Protein AF-A0AAU9IQ59-F1 (afdb_monomer)

Secondary structure (DSSP, 8-state):
-----------HHHHHHHHHHH--TTSHHHHHHHHHHHHHHHHHHHHTT-HHHHHHHHHHHHHHHHTHHHHHHHHHHHGGGT-SS----TT-HHHIIIIIHHHHHHHHHHHHHHHHHHHHHHHHHHHHHHHTT-

Radius of gyration: 21.96 Å; Cα contacts (8 Å, |Δi|>4): 74; chains: 1; bounding box: 41×46×76 Å

InterPro domains:
  IPR026721 Transmembrane protein 18 [PF14770] (18-131)

Sequence (134 aa):
MPKVEFQKPEGFYENVEAFLYAVDITEPFILAIFASHLFFFLLIILFRKNSRIIMFIFVFLLGLCYILETINTYLNQNWQSLVKQNYFDKSGLFVCIMIGIPCLVNSCLIVVISICSTISSLTEFVKLKKQKKE

pLDDT: mean 88.53, std 10.52, range [51.38, 97.44]

Structure (mmCIF, N/CA/C/O backbone):
data_AF-A0AAU9IQ59-F1
#
_entry.id   AF-A0AAU9IQ59-F1
#
loop_
_atom_site.group_PDB
_atom_site.id
_atom_site.type_symbol
_atom_site.label_atom_id
_atom_site.label_alt_id
_atom_site.label_comp_id
_atom_site.label_asym_id
_atom_site.label_entity_id
_atom_site.label_seq_id
_atom_site.pdbx_PDB_ins_code
_atom_site.Cartn_x
_atom_site.Cartn_y
_atom_site.Cartn_z
_atom_site.occupancy
_atom_site.B_iso_or_equiv
_atom_site.auth_seq_id
_atom_site.auth_comp_id
_atom_site.auth_asym_id
_atom_site.auth_atom_id
_atom_site.pdbx_PDB_model_num
ATOM 1 N N . MET A 1 1 ? 15.682 35.563 -34.622 1.00 51.38 1 MET A N 1
ATOM 2 C CA . MET A 1 1 ? 16.010 34.612 -33.538 1.00 51.38 1 MET A CA 1
ATOM 3 C C . MET A 1 1 ? 14.823 33.676 -33.364 1.00 51.38 1 MET A C 1
ATOM 5 O O . MET A 1 1 ? 13.719 34.199 -33.241 1.00 51.38 1 MET A O 1
ATOM 9 N N . PRO A 1 2 ? 14.998 32.345 -33.424 1.00 54.62 2 PRO A N 1
ATOM 10 C CA . PRO A 1 2 ? 13.933 31.416 -33.056 1.00 54.62 2 PRO A CA 1
ATOM 11 C C . PRO A 1 2 ? 13.590 31.629 -31.577 1.00 54.62 2 PRO A C 1
ATOM 13 O O . PRO A 1 2 ? 14.487 31.800 -30.750 1.00 54.62 2 PRO A O 1
ATOM 16 N N . LYS A 1 3 ? 12.296 31.688 -31.254 1.00 51.69 3 LYS A N 1
ATOM 17 C CA . LYS A 1 3 ? 11.845 31.714 -29.862 1.00 51.69 3 LYS A CA 1
ATOM 18 C C . LYS A 1 3 ? 12.273 30.388 -29.243 1.00 51.69 3 LYS A C 1
ATOM 20 O O . LYS A 1 3 ? 11.827 29.340 -29.694 1.00 51.69 3 LYS A O 1
ATOM 25 N N . VAL A 1 4 ? 13.168 30.440 -28.260 1.00 60.94 4 VAL A N 1
ATOM 26 C CA . VAL A 1 4 ? 13.417 29.297 -27.384 1.00 60.94 4 VAL A CA 1
ATOM 27 C C . VAL A 1 4 ? 12.137 29.125 -26.579 1.00 60.94 4 VAL A C 1
ATOM 29 O O . VAL A 1 4 ? 11.859 29.893 -25.660 1.00 60.94 4 VAL A O 1
ATOM 32 N N . GLU A 1 5 ? 11.295 28.203 -27.025 1.00 56.12 5 GLU A N 1
ATOM 33 C CA . GLU A 1 5 ? 10.101 27.799 -26.305 1.00 56.12 5 GLU A CA 1
ATOM 34 C C . GLU A 1 5 ? 10.595 27.022 -25.088 1.00 56.12 5 GLU A C 1
ATOM 36 O O . GLU A 1 5 ? 11.132 25.921 -25.205 1.00 56.12 5 GLU A O 1
ATOM 41 N N . PHE A 1 6 ? 10.546 27.660 -23.919 1.00 53.22 6 PHE A N 1
ATOM 42 C CA . PHE A 1 6 ? 10.855 26.988 -22.667 1.00 53.22 6 PHE A CA 1
ATOM 43 C C . PHE A 1 6 ? 9.868 25.831 -22.529 1.00 53.22 6 PHE A C 1
ATOM 45 O O . PHE A 1 6 ? 8.677 26.063 -22.321 1.00 53.22 6 PHE A O 1
ATOM 52 N N . GLN A 1 7 ? 10.359 24.599 -22.679 1.00 59.97 7 GLN A N 1
ATOM 53 C CA . GLN A 1 7 ? 9.601 23.396 -22.372 1.00 59.97 7 GLN A CA 1
ATOM 54 C C . GLN A 1 7 ? 9.150 23.543 -20.916 1.00 59.97 7 GLN A C 1
ATOM 56 O O . GLN A 1 7 ? 9.977 23.594 -20.001 1.00 59.97 7 GLN A O 1
ATOM 61 N N . LYS A 1 8 ? 7.845 23.778 -20.729 1.00 59.72 8 LYS A N 1
ATOM 62 C CA . LYS A 1 8 ? 7.219 23.969 -19.419 1.00 59.72 8 LYS A CA 1
ATOM 63 C C . LYS A 1 8 ? 7.695 22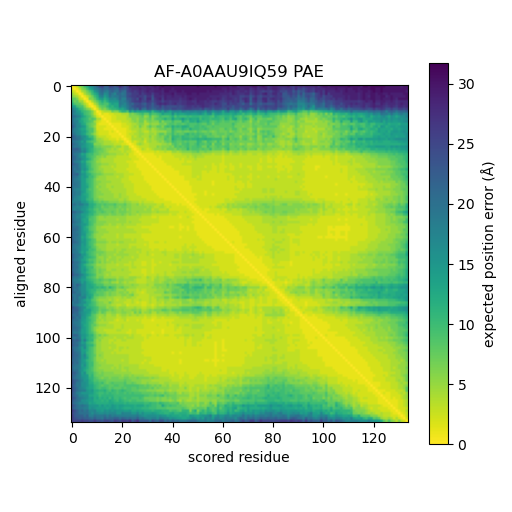.817 -18.527 1.00 59.72 8 LYS A C 1
ATOM 65 O O . LYS A 1 8 ? 7.681 21.686 -19.010 1.00 59.72 8 LYS A O 1
ATOM 70 N N . PRO A 1 9 ? 8.157 23.069 -17.288 1.00 56.88 9 PRO A N 1
ATOM 71 C CA . PRO A 1 9 ? 8.530 21.974 -16.405 1.00 56.88 9 PRO A CA 1
ATOM 72 C C . PRO A 1 9 ? 7.325 21.043 -16.314 1.00 56.88 9 PRO A C 1
ATOM 74 O O . PRO A 1 9 ? 6.244 21.505 -15.944 1.00 56.88 9 PRO A O 1
ATOM 77 N N . GLU A 1 10 ? 7.502 19.788 -16.730 1.00 65.81 10 GLU A N 1
ATOM 78 C CA . GLU A 1 10 ? 6.434 18.793 -16.739 1.00 65.81 10 GLU A CA 1
ATOM 79 C C . GLU A 1 10 ? 5.855 18.744 -15.326 1.00 65.81 10 GLU A C 1
ATOM 81 O O . GLU A 1 10 ? 6.549 18.424 -14.354 1.00 65.81 10 GLU A O 1
ATOM 86 N N . GLY A 1 11 ? 4.603 19.175 -15.178 1.00 76.44 11 GLY A N 1
ATOM 87 C CA . GLY A 1 11 ? 3.956 19.186 -13.875 1.00 76.44 11 GLY A CA 1
ATOM 88 C C . GLY A 1 11 ? 3.885 17.760 -13.332 1.00 76.44 11 GLY A C 1
ATOM 89 O O . GLY A 1 11 ? 3.764 16.807 -14.097 1.00 76.44 11 GLY A O 1
ATOM 90 N N . PHE A 1 12 ? 3.915 17.571 -12.010 1.00 75.81 12 PHE A N 1
ATOM 91 C CA . PHE A 1 12 ? 3.722 16.235 -11.423 1.00 75.81 12 PHE A CA 1
ATOM 92 C C . PHE A 1 12 ? 2.452 15.554 -11.965 1.00 75.81 12 PHE A C 1
ATOM 94 O O . PHE A 1 12 ? 2.481 14.384 -12.323 1.00 75.81 12 PHE A O 1
ATOM 101 N N . TYR A 1 13 ? 1.362 16.313 -12.105 1.00 79.56 13 TYR A N 1
ATOM 102 C CA . TYR A 1 13 ? 0.117 15.821 -12.696 1.00 79.56 13 TYR A CA 1
ATOM 103 C C . TYR A 1 13 ? 0.268 15.395 -14.160 1.00 79.56 13 TYR A C 1
ATOM 105 O O . TYR A 1 13 ? -0.232 14.338 -14.519 1.00 79.56 13 TYR A O 1
ATOM 113 N N . GLU A 1 14 ? 0.988 16.170 -14.976 1.00 81.12 14 GLU A N 1
ATOM 114 C CA . GLU A 1 14 ? 1.241 15.845 -16.389 1.00 81.12 14 GLU A CA 1
ATOM 115 C C . GLU A 1 14 ? 2.068 14.547 -16.501 1.00 81.12 14 GLU A C 1
ATOM 117 O O . GLU A 1 14 ? 1.750 13.676 -17.307 1.00 81.12 14 GLU A O 1
ATOM 122 N N . ASN A 1 15 ? 3.056 14.357 -15.617 1.00 80.50 15 ASN A N 1
ATOM 123 C CA . ASN A 1 15 ? 3.847 13.125 -15.522 1.00 80.50 15 ASN A CA 1
ATOM 124 C C . ASN A 1 15 ? 3.007 11.906 -15.118 1.00 80.50 15 ASN A C 1
ATOM 126 O O . ASN A 1 15 ? 3.160 10.828 -15.688 1.00 80.50 15 ASN A O 1
ATOM 130 N N . VAL A 1 16 ? 2.114 12.066 -14.138 1.00 80.12 16 VAL A N 1
ATOM 131 C CA . VAL A 1 16 ? 1.206 10.997 -13.695 1.00 80.12 16 VAL A CA 1
ATOM 132 C C . VAL A 1 16 ? 0.201 10.644 -14.789 1.00 80.12 16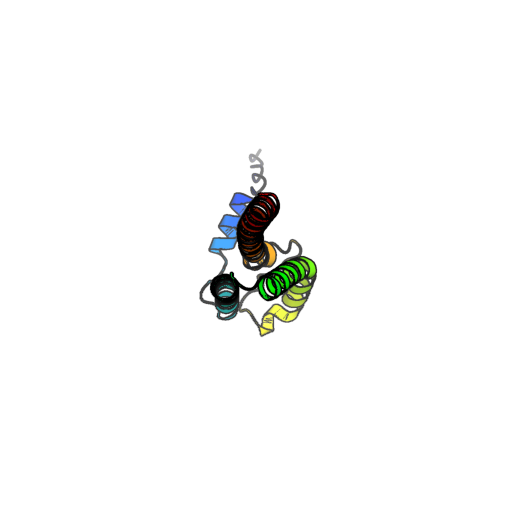 VAL A C 1
ATOM 134 O O . VAL A 1 16 ? -0.066 9.468 -15.012 1.00 80.12 16 VAL A O 1
ATOM 137 N N . GLU A 1 17 ? -0.350 11.635 -15.486 1.00 80.69 17 GLU A N 1
ATOM 138 C CA . GLU A 1 17 ? -1.305 11.424 -16.575 1.00 80.69 17 GLU A CA 1
ATOM 139 C C . GLU A 1 17 ? -0.658 10.698 -17.759 1.00 80.69 17 GLU A C 1
ATOM 141 O O . GLU A 1 17 ? -1.175 9.675 -18.214 1.00 80.69 17 GLU A O 1
ATOM 146 N N . ALA A 1 18 ? 0.516 11.160 -18.199 1.00 81.75 18 ALA A N 1
ATOM 147 C CA . ALA A 1 18 ? 1.294 10.496 -19.241 1.00 81.75 18 ALA A CA 1
ATOM 148 C C . ALA A 1 18 ? 1.668 9.060 -18.842 1.00 81.75 18 ALA A C 1
ATOM 150 O O . ALA A 1 18 ? 1.572 8.137 -19.651 1.00 81.75 18 ALA A O 1
ATOM 151 N N . PHE A 1 19 ? 2.033 8.856 -17.575 1.00 82.06 19 PHE A N 1
ATOM 152 C CA . PHE A 1 19 ? 2.308 7.538 -17.020 1.00 82.06 19 PHE A CA 1
ATOM 153 C C . PHE A 1 19 ? 1.080 6.618 -17.066 1.00 82.06 19 PHE A C 1
ATOM 155 O O . PHE A 1 19 ? 1.175 5.506 -17.577 1.00 82.06 19 PHE A O 1
ATOM 162 N N . LEU A 1 20 ? -0.082 7.070 -16.583 1.00 80.31 20 LEU A N 1
ATOM 163 C CA . LEU A 1 20 ? -1.311 6.268 -16.590 1.00 80.31 20 LEU A CA 1
ATOM 164 C C . LEU A 1 20 ? -1.746 5.895 -18.010 1.00 80.31 20 LEU A C 1
ATOM 166 O O . LEU A 1 20 ? -2.276 4.806 -18.211 1.00 80.31 20 LEU A O 1
ATOM 170 N N . TYR A 1 21 ? -1.493 6.768 -18.985 1.00 82.50 21 TYR A N 1
ATOM 171 C CA . TYR A 1 21 ? -1.748 6.482 -20.394 1.00 82.50 21 TYR A CA 1
ATOM 172 C C . TYR A 1 21 ? -0.784 5.434 -20.975 1.00 82.50 21 TYR A C 1
ATOM 174 O O . TYR A 1 21 ? -1.185 4.611 -21.794 1.00 82.50 21 TYR A O 1
ATOM 182 N N . ALA A 1 22 ? 0.484 5.449 -20.556 1.00 82.25 22 ALA A N 1
ATOM 183 C CA . ALA A 1 22 ? 1.507 4.522 -21.042 1.00 82.25 22 ALA A CA 1
ATOM 184 C C . ALA A 1 22 ? 1.422 3.118 -20.413 1.00 82.25 22 ALA A C 1
ATOM 186 O O . ALA A 1 22 ? 1.982 2.159 -20.953 1.00 82.25 22 ALA A O 1
ATOM 187 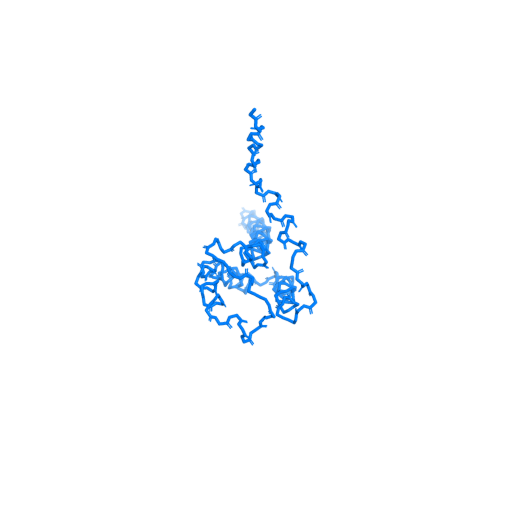N N . VAL A 1 23 ? 0.750 2.987 -19.267 1.00 85.50 23 VAL A N 1
ATOM 188 C CA . VAL A 1 23 ? 0.624 1.723 -18.538 1.00 85.50 23 VAL A CA 1
ATOM 189 C C . VAL A 1 23 ? -0.398 0.796 -19.200 1.00 85.50 23 VAL A C 1
ATOM 191 O O . VAL A 1 23 ? -1.588 1.099 -19.265 1.00 85.50 23 VAL A O 1
ATOM 194 N N . ASP A 1 24 ? 0.051 -0.388 -19.625 1.00 84.94 24 ASP A N 1
ATOM 195 C CA . ASP A 1 24 ? -0.829 -1.415 -20.187 1.00 84.94 24 ASP A CA 1
ATOM 196 C C . ASP A 1 24 ? -1.474 -2.258 -19.075 1.00 84.94 24 ASP A C 1
ATOM 198 O O . ASP A 1 24 ? -0.925 -3.250 -18.594 1.00 84.94 24 ASP A O 1
ATOM 202 N N . ILE A 1 25 ? -2.688 -1.870 -18.681 1.00 82.88 25 ILE A N 1
ATOM 203 C CA . ILE A 1 25 ? -3.470 -2.517 -17.613 1.00 82.88 25 ILE A CA 1
ATOM 204 C C . ILE A 1 25 ? -3.815 -3.983 -17.944 1.00 82.88 25 ILE A C 1
ATOM 206 O O . ILE A 1 25 ? -4.156 -4.754 -17.046 1.00 82.88 25 ILE A O 1
ATOM 210 N N . THR A 1 26 ? -3.718 -4.402 -19.210 1.00 86.56 26 THR A N 1
ATOM 211 C CA . THR A 1 26 ? -4.009 -5.787 -19.610 1.00 86.56 26 THR A CA 1
ATOM 212 C C . THR A 1 26 ? -2.878 -6.757 -19.273 1.00 86.56 26 THR A C 1
ATOM 214 O O . THR A 1 26 ? -3.081 -7.974 -19.310 1.00 86.56 26 THR A O 1
ATOM 217 N N . GLU A 1 27 ? -1.692 -6.250 -18.917 1.00 88.81 27 GLU A N 1
ATOM 218 C CA . GLU A 1 27 ? -0.567 -7.102 -18.561 1.00 88.81 27 GLU A CA 1
ATOM 219 C C . GLU A 1 27 ? -0.860 -7.936 -17.296 1.00 88.81 27 GLU A C 1
ATOM 221 O O . GLU A 1 27 ? -1.275 -7.387 -16.268 1.00 88.81 27 GLU A O 1
ATOM 226 N N . PRO A 1 28 ? -0.582 -9.259 -17.313 1.00 90.69 28 PRO A N 1
ATOM 227 C CA . PRO A 1 28 ? -0.855 -10.141 -16.177 1.00 90.69 28 PRO A CA 1
ATOM 228 C C . PRO A 1 28 ? -0.230 -9.672 -14.860 1.00 90.69 28 PRO A C 1
ATOM 230 O O . PRO A 1 28 ? -0.830 -9.834 -13.800 1.00 90.69 28 PRO A O 1
ATOM 233 N N . PHE A 1 29 ? 0.957 -9.063 -14.922 1.00 90.38 29 PHE A N 1
ATOM 234 C CA . PHE A 1 29 ? 1.645 -8.509 -13.757 1.00 90.38 29 PHE A CA 1
ATOM 235 C C . PHE A 1 29 ? 0.844 -7.380 -13.091 1.00 90.38 29 PHE A C 1
ATOM 237 O O . PHE A 1 29 ? 0.684 -7.360 -11.871 1.00 90.38 29 PHE A O 1
ATOM 244 N N . ILE A 1 30 ? 0.287 -6.467 -13.887 1.00 91.19 30 ILE A N 1
ATOM 245 C CA . ILE A 1 30 ? -0.488 -5.329 -13.381 1.00 91.19 30 ILE A CA 1
ATOM 246 C C . ILE A 1 30 ? -1.836 -5.804 -12.839 1.00 91.19 30 ILE A C 1
ATOM 248 O O . ILE A 1 30 ? -2.254 -5.394 -11.754 1.00 91.19 30 ILE A O 1
ATOM 252 N N . LEU A 1 31 ? -2.478 -6.751 -13.526 1.00 92.56 31 LEU A N 1
ATOM 253 C CA . LEU A 1 31 ? -3.683 -7.407 -13.019 1.00 92.56 31 LEU A CA 1
ATOM 254 C C . LEU A 1 31 ? -3.431 -8.111 -11.679 1.00 92.56 31 LEU A C 1
ATOM 256 O O . LEU A 1 31 ? -4.267 -8.025 -10.780 1.00 92.56 31 LEU A O 1
ATOM 260 N N . ALA A 1 32 ? -2.272 -8.754 -11.506 1.00 93.38 32 ALA A N 1
ATOM 261 C CA . ALA A 1 32 ? -1.887 -9.365 -10.238 1.00 93.38 32 ALA A CA 1
ATOM 262 C C . ALA A 1 32 ? -1.718 -8.323 -9.118 1.00 93.38 32 ALA A C 1
ATOM 264 O O . ALA A 1 32 ? -2.153 -8.574 -7.992 1.00 93.38 32 ALA A O 1
ATOM 265 N N . ILE A 1 33 ? -1.170 -7.136 -9.417 1.00 93.69 33 ILE A N 1
ATOM 266 C CA . ILE A 1 33 ? -1.108 -6.023 -8.457 1.00 93.69 33 ILE A CA 1
ATOM 267 C C . ILE A 1 33 ? -2.524 -5.618 -8.023 1.00 93.69 33 ILE A C 1
ATOM 269 O O . ILE A 1 33 ? -2.809 -5.601 -6.824 1.00 93.69 33 ILE A O 1
ATOM 273 N N . PHE A 1 34 ? -3.444 -5.373 -8.962 1.00 93.19 34 PHE A N 1
ATOM 274 C CA . PHE A 1 34 ? -4.831 -5.023 -8.625 1.00 93.19 34 PHE A CA 1
ATOM 275 C C . PHE A 1 34 ? -5.548 -6.120 -7.832 1.00 93.19 34 PHE A C 1
ATOM 277 O O . PHE A 1 34 ? -6.221 -5.829 -6.838 1.00 93.19 34 PHE A O 1
ATOM 284 N N . ALA A 1 35 ? -5.370 -7.382 -8.223 1.00 95.50 35 ALA A N 1
ATOM 285 C CA . ALA A 1 35 ? -5.922 -8.522 -7.503 1.00 95.50 35 ALA A CA 1
ATOM 286 C C . ALA A 1 35 ? -5.378 -8.604 -6.068 1.00 95.50 35 ALA A C 1
ATOM 288 O O . ALA A 1 35 ? -6.142 -8.882 -5.145 1.00 95.50 35 ALA A O 1
ATOM 289 N N . SER A 1 36 ? -4.091 -8.304 -5.857 1.00 94.12 36 SER A N 1
ATOM 290 C CA . SER A 1 36 ? -3.485 -8.280 -4.522 1.00 94.12 36 SER A CA 1
ATOM 291 C C . SER A 1 36 ? -4.104 -7.203 -3.622 1.00 94.12 36 SER A C 1
ATOM 293 O O . SER A 1 36 ? -4.416 -7.476 -2.462 1.00 94.12 36 SER A O 1
ATOM 295 N N . HIS A 1 37 ? -4.387 -6.012 -4.160 1.00 94.88 37 HIS A N 1
ATOM 296 C CA . HIS A 1 37 ? -5.041 -4.936 -3.408 1.00 94.88 37 HIS A CA 1
ATOM 297 C C . HIS A 1 37 ? -6.472 -5.287 -3.034 1.00 94.88 37 HIS A C 1
ATOM 299 O O . HIS A 1 37 ? -6.874 -5.078 -1.887 1.00 94.88 37 HIS A O 1
ATOM 305 N N . LEU A 1 38 ? -7.225 -5.869 -3.973 1.00 95.94 38 LEU A N 1
ATOM 306 C CA . LEU A 1 38 ? -8.570 -6.366 -3.701 1.00 95.94 38 LEU A CA 1
ATOM 307 C C . LEU A 1 38 ? -8.539 -7.474 -2.643 1.00 95.94 38 LEU A C 1
ATOM 309 O O . LEU A 1 38 ? -9.364 -7.479 -1.733 1.00 95.94 38 LEU A O 1
ATOM 313 N N . PHE A 1 39 ? -7.565 -8.380 -2.716 1.00 97.06 39 PHE A N 1
ATOM 314 C CA . PHE A 1 39 ? -7.374 -9.431 -1.725 1.00 97.06 39 PHE A CA 1
ATOM 315 C C . PHE A 1 39 ? -7.134 -8.860 -0.321 1.00 97.06 39 PHE A C 1
ATOM 317 O O . PHE A 1 39 ? -7.851 -9.231 0.609 1.00 97.06 39 PHE A O 1
ATOM 324 N N . PHE A 1 40 ? -6.204 -7.911 -0.153 1.00 95.81 40 PHE A N 1
ATOM 325 C CA . PHE A 1 40 ? -5.979 -7.265 1.148 1.00 95.81 40 PHE A CA 1
ATOM 326 C C . PHE A 1 40 ? -7.207 -6.504 1.639 1.00 95.81 40 PHE A C 1
ATOM 328 O O . PHE A 1 40 ? -7.557 -6.614 2.814 1.00 95.81 40 PHE A O 1
ATOM 335 N N . PHE A 1 41 ? -7.899 -5.791 0.752 1.00 96.06 41 PHE A N 1
ATOM 336 C CA . PHE A 1 41 ? -9.142 -5.110 1.094 1.00 96.06 41 PHE A CA 1
ATOM 337 C C . PHE A 1 41 ? -10.194 -6.098 1.622 1.00 96.06 41 PHE A C 1
ATOM 339 O O . PHE A 1 41 ? -10.759 -5.893 2.697 1.00 96.06 41 PHE A O 1
ATOM 346 N N . LEU A 1 42 ? -10.407 -7.222 0.932 1.00 96.94 42 LEU A N 1
ATOM 347 C CA . LEU A 1 42 ? -11.336 -8.266 1.368 1.00 96.94 42 LEU A CA 1
ATOM 348 C C . LEU A 1 42 ? -10.921 -8.892 2.704 1.00 96.94 42 LEU A C 1
ATOM 350 O O . LEU A 1 42 ? -11.778 -9.094 3.566 1.00 96.94 42 LEU A O 1
ATOM 354 N N . LEU A 1 43 ? -9.625 -9.146 2.917 1.00 96.12 43 LEU A N 1
ATOM 355 C CA . LEU A 1 43 ? -9.117 -9.623 4.205 1.00 96.12 43 LEU A CA 1
ATOM 356 C C . LEU A 1 43 ? -9.414 -8.630 5.334 1.00 96.12 43 LEU A C 1
ATOM 358 O O . LEU A 1 43 ? -9.867 -9.044 6.401 1.00 96.12 43 LEU A O 1
ATOM 362 N N . ILE A 1 44 ? -9.215 -7.330 5.104 1.00 95.94 44 ILE A N 1
ATOM 363 C CA . ILE A 1 44 ? -9.522 -6.286 6.091 1.00 95.94 44 ILE A CA 1
ATOM 364 C C . ILE A 1 44 ? -11.009 -6.325 6.455 1.00 95.94 44 ILE A C 1
ATOM 366 O O . ILE A 1 44 ? -11.351 -6.322 7.637 1.00 95.94 44 ILE A O 1
ATOM 370 N N . ILE A 1 45 ? -11.904 -6.424 5.468 1.00 96.00 45 ILE A N 1
ATOM 371 C CA . ILE A 1 45 ? -13.350 -6.493 5.719 1.00 96.00 45 ILE A CA 1
ATOM 372 C C . ILE A 1 45 ? -13.736 -7.777 6.464 1.00 96.00 45 ILE A C 1
ATOM 374 O O . ILE A 1 45 ? -14.514 -7.717 7.423 1.00 96.00 45 ILE A O 1
ATOM 378 N N . LEU A 1 46 ? -13.184 -8.924 6.065 1.00 96.19 46 LEU A N 1
ATOM 379 C CA . LEU A 1 46 ? -13.483 -10.224 6.666 1.00 96.19 46 LEU A CA 1
ATOM 380 C C . LEU A 1 46 ? -13.008 -10.296 8.124 1.00 96.19 46 LEU A C 1
ATOM 382 O O . LEU A 1 46 ? -13.746 -10.736 9.007 1.00 96.19 46 LEU A O 1
ATOM 386 N N . PHE A 1 47 ? -11.796 -9.813 8.393 1.00 94.56 47 PHE A N 1
ATOM 387 C CA . PHE A 1 47 ? -11.157 -9.903 9.703 1.00 94.56 47 PHE A CA 1
ATOM 388 C C . PHE A 1 47 ? -11.343 -8.659 10.577 1.00 94.56 47 PHE A C 1
ATOM 390 O O . PHE A 1 47 ? -10.798 -8.624 11.677 1.00 94.56 47 PHE A O 1
ATOM 397 N N . ARG A 1 48 ? -12.165 -7.677 10.174 1.00 92.62 48 ARG A N 1
ATOM 398 C CA . ARG A 1 48 ? -12.363 -6.392 10.887 1.00 92.62 48 ARG A CA 1
ATOM 399 C C . ARG A 1 48 ? -12.717 -6.500 12.374 1.00 92.62 48 ARG A C 1
ATOM 401 O O . ARG A 1 48 ? -12.503 -5.555 13.120 1.00 92.62 48 ARG A O 1
ATOM 408 N N . LYS A 1 49 ? -13.286 -7.630 12.810 1.00 90.69 49 LYS A N 1
ATOM 409 C CA . LYS A 1 49 ? -13.629 -7.895 14.221 1.00 90.69 49 LYS A CA 1
ATOM 410 C C . LYS A 1 49 ? -12.467 -8.474 15.035 1.00 90.69 49 LYS A C 1
ATOM 412 O O . LYS A 1 49 ? -12.532 -8.493 16.258 1.00 90.69 49 LYS A O 1
ATOM 417 N N . ASN A 1 50 ? -11.426 -8.979 14.377 1.00 93.50 50 ASN A N 1
ATOM 418 C CA . ASN A 1 50 ? -10.255 -9.564 15.015 1.00 93.50 50 ASN A CA 1
ATOM 419 C C . ASN A 1 50 ? -9.073 -8.593 14.926 1.00 93.50 50 ASN A C 1
ATOM 421 O O . ASN A 1 50 ? -8.275 -8.641 13.989 1.00 93.50 50 ASN A O 1
ATOM 425 N N . SER A 1 51 ? -8.939 -7.736 15.941 1.00 90.75 51 SER A N 1
ATOM 426 C CA . SER A 1 51 ? -7.909 -6.692 15.989 1.00 90.75 51 SER A CA 1
ATOM 427 C C . SER A 1 51 ? -6.488 -7.238 15.848 1.00 90.75 51 SER A C 1
ATOM 429 O O . SER A 1 51 ? -5.642 -6.569 15.269 1.00 90.75 51 SER A O 1
ATOM 431 N N . ARG A 1 52 ? -6.212 -8.468 16.308 1.00 93.56 52 ARG A N 1
ATOM 432 C CA . ARG A 1 52 ? -4.879 -9.077 16.168 1.00 93.56 52 ARG A CA 1
ATOM 433 C C . ARG A 1 52 ? -4.509 -9.272 14.699 1.00 93.56 52 ARG A C 1
ATOM 435 O O . ARG A 1 52 ? -3.441 -8.842 14.284 1.00 93.56 52 ARG A O 1
ATOM 442 N N . ILE A 1 53 ? -5.406 -9.871 13.911 1.00 95.44 53 ILE A N 1
ATOM 443 C CA . ILE A 1 53 ? -5.175 -10.121 12.478 1.00 95.44 53 ILE A CA 1
ATOM 444 C C . ILE A 1 53 ? -5.076 -8.800 11.715 1.00 95.44 53 ILE A C 1
ATOM 446 O O . ILE A 1 53 ? -4.173 -8.628 10.904 1.00 95.44 53 ILE A O 1
ATOM 450 N N . ILE A 1 54 ? -5.955 -7.846 12.020 1.00 95.50 54 ILE A N 1
ATOM 451 C CA . ILE A 1 54 ? -5.940 -6.521 11.394 1.00 95.50 54 ILE A CA 1
ATOM 452 C C . ILE A 1 54 ? -4.615 -5.789 11.648 1.00 95.50 54 ILE A C 1
ATOM 454 O O . ILE A 1 54 ? -4.051 -5.221 10.716 1.00 95.50 54 ILE A O 1
ATOM 458 N N . MET A 1 55 ? -4.067 -5.867 12.865 1.00 94.88 55 MET A N 1
ATOM 459 C CA . MET A 1 55 ? -2.753 -5.295 13.173 1.00 94.88 55 MET A CA 1
ATOM 460 C C . MET A 1 55 ? -1.614 -5.998 12.427 1.00 94.88 55 MET A C 1
ATOM 462 O O . MET A 1 55 ? -0.707 -5.323 11.946 1.00 94.88 55 MET A O 1
ATOM 466 N N . PHE A 1 56 ? -1.663 -7.326 12.273 1.00 96.88 56 PHE A N 1
ATOM 467 C CA . PHE A 1 56 ? -0.685 -8.038 11.443 1.00 96.88 56 PHE A CA 1
ATOM 468 C C . PHE A 1 56 ? -0.742 -7.585 9.979 1.00 96.88 56 PHE A C 1
ATOM 470 O O . PHE A 1 56 ? 0.303 -7.306 9.395 1.00 96.88 56 PHE A O 1
ATOM 477 N N . ILE A 1 57 ? -1.943 -7.450 9.404 1.00 96.25 57 ILE A N 1
ATOM 478 C CA . ILE A 1 57 ? -2.125 -6.948 8.033 1.00 96.25 57 ILE A CA 1
ATOM 479 C C . ILE A 1 57 ? -1.599 -5.511 7.911 1.00 96.25 57 ILE A C 1
ATOM 481 O O . ILE A 1 57 ? -0.918 -5.194 6.943 1.00 96.25 57 ILE A O 1
ATOM 485 N N . PHE A 1 58 ? -1.857 -4.653 8.900 1.00 96.88 58 PHE A N 1
ATOM 486 C CA . PHE A 1 58 ? -1.369 -3.273 8.912 1.00 96.88 58 PHE A CA 1
ATOM 487 C C . PHE A 1 58 ? 0.158 -3.192 8.886 1.00 96.88 58 PHE A C 1
ATOM 489 O O . PHE A 1 58 ? 0.727 -2.522 8.028 1.00 96.88 58 PHE A O 1
ATOM 496 N N . VAL A 1 59 ? 0.828 -3.911 9.791 1.00 97.44 59 VAL A N 1
ATOM 497 C CA . VAL A 1 59 ? 2.297 -3.948 9.839 1.00 97.44 59 VAL A CA 1
ATOM 498 C C . VAL A 1 59 ? 2.863 -4.522 8.544 1.00 97.44 59 VAL A C 1
ATOM 500 O O . VAL A 1 59 ? 3.850 -4.003 8.031 1.00 97.44 59 VAL A O 1
ATOM 503 N N . PHE A 1 60 ? 2.219 -5.545 7.981 1.00 96.81 60 PHE A N 1
ATOM 504 C CA . PHE A 1 60 ? 2.617 -6.117 6.701 1.00 96.81 60 PHE A CA 1
ATOM 505 C C . PHE A 1 60 ? 2.519 -5.100 5.551 1.00 96.81 60 PHE A C 1
ATOM 507 O O . PHE A 1 60 ? 3.481 -4.935 4.805 1.00 96.81 60 PHE A O 1
ATOM 514 N N . LEU A 1 61 ? 1.402 -4.372 5.430 1.00 96.69 61 LEU A N 1
ATOM 515 C CA . LEU A 1 61 ? 1.214 -3.347 4.395 1.00 96.69 61 LEU A CA 1
ATOM 516 C C . LEU A 1 61 ? 2.221 -2.197 4.529 1.00 96.69 61 LEU A C 1
ATOM 518 O O . LEU A 1 61 ? 2.784 -1.758 3.530 1.00 96.69 61 LEU A O 1
ATOM 522 N N . LEU A 1 62 ? 2.499 -1.739 5.752 1.00 96.62 62 LEU A N 1
ATOM 523 C CA . LEU A 1 62 ? 3.534 -0.730 5.984 1.00 96.62 62 LEU A CA 1
ATOM 524 C C . LEU A 1 62 ? 4.937 -1.260 5.675 1.00 96.62 62 LEU A C 1
ATOM 526 O O . LEU A 1 62 ? 5.751 -0.534 5.110 1.00 96.62 62 LEU A O 1
ATOM 530 N N . GLY A 1 63 ? 5.210 -2.524 6.002 1.00 96.56 63 GLY A N 1
ATOM 531 C CA . GLY A 1 63 ? 6.451 -3.202 5.638 1.00 96.56 63 GLY A CA 1
ATOM 532 C C . GLY A 1 63 ? 6.655 -3.245 4.124 1.00 96.56 63 GLY A C 1
ATOM 533 O O . GLY A 1 63 ? 7.746 -2.935 3.658 1.00 96.56 63 GLY A O 1
ATOM 534 N N . LEU A 1 64 ? 5.598 -3.536 3.355 1.00 94.81 64 LEU A N 1
ATOM 535 C CA . LEU A 1 64 ? 5.626 -3.460 1.890 1.00 94.81 64 LEU A CA 1
ATOM 536 C C . LEU A 1 64 ? 5.937 -2.044 1.389 1.00 94.81 64 LEU A C 1
ATOM 538 O O . LEU A 1 64 ? 6.790 -1.888 0.518 1.00 94.81 64 LEU A O 1
ATOM 542 N N . CYS A 1 65 ? 5.300 -1.015 1.958 1.00 95.12 65 CYS A N 1
ATOM 543 C CA . CYS A 1 65 ? 5.608 0.379 1.624 1.00 95.12 65 CYS A CA 1
ATOM 544 C C . CYS A 1 65 ? 7.052 0.766 1.977 1.00 95.12 65 CYS A C 1
ATOM 546 O O . CYS A 1 6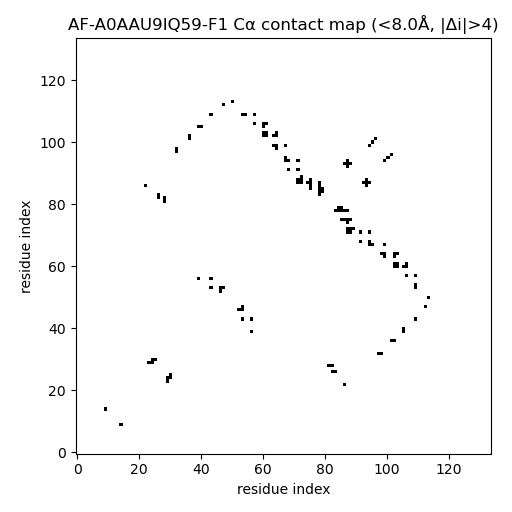5 ? 7.656 1.572 1.277 1.00 95.12 65 CYS A O 1
ATOM 548 N N . TYR A 1 66 ? 7.617 0.201 3.046 1.00 94.56 66 TYR A N 1
ATOM 549 C CA . TYR A 1 66 ? 8.994 0.471 3.455 1.00 94.56 66 TYR A CA 1
ATOM 550 C C . TYR A 1 66 ? 10.016 -0.110 2.468 1.00 94.56 66 TYR A C 1
ATOM 552 O O . TYR A 1 66 ? 10.971 0.566 2.101 1.00 94.56 66 TYR A O 1
ATOM 560 N N . ILE A 1 67 ? 9.802 -1.339 1.990 1.00 95.38 67 ILE A N 1
ATOM 561 C CA . ILE A 1 67 ? 10.721 -2.007 1.048 1.00 95.38 67 ILE A CA 1
ATOM 562 C C . ILE A 1 67 ? 10.451 -1.656 -0.423 1.00 95.38 67 ILE A C 1
ATOM 564 O O . ILE A 1 67 ? 11.019 -2.273 -1.326 1.00 95.38 67 ILE A O 1
ATOM 568 N N . LEU A 1 68 ? 9.577 -0.684 -0.685 1.00 93.75 68 LEU A N 1
ATOM 569 C CA . LEU A 1 68 ? 9.057 -0.388 -2.018 1.00 93.75 68 LEU A CA 1
ATOM 570 C C . LEU A 1 68 ? 10.154 0.017 -3.011 1.00 93.75 68 LEU A C 1
ATOM 572 O O . LEU A 1 68 ? 10.160 -0.437 -4.153 1.00 93.75 68 LEU A O 1
ATOM 576 N N . GLU A 1 69 ? 11.123 0.813 -2.559 1.00 92.69 69 GLU A N 1
ATOM 577 C CA . GLU A 1 69 ? 12.285 1.225 -3.356 1.00 92.69 69 GLU A CA 1
ATOM 578 C C . GLU A 1 69 ? 13.191 0.034 -3.710 1.00 92.69 69 GLU A C 1
ATOM 580 O O . GLU A 1 69 ? 13.693 -0.080 -4.834 1.00 92.69 69 GLU A O 1
ATOM 585 N N . THR A 1 70 ? 13.357 -0.904 -2.772 1.00 93.56 70 THR A N 1
ATOM 586 C CA . THR A 1 70 ? 14.112 -2.141 -2.997 1.00 93.56 70 THR A CA 1
ATOM 587 C C . THR A 1 70 ? 13.410 -3.030 -4.019 1.00 93.56 70 THR A C 1
ATOM 589 O O . THR A 1 70 ? 14.059 -3.520 -4.944 1.00 93.56 70 THR A O 1
ATOM 592 N N . ILE A 1 71 ? 12.085 -3.188 -3.902 1.00 92.56 71 ILE A N 1
ATOM 593 C CA . ILE A 1 71 ? 11.264 -3.911 -4.884 1.00 92.56 71 ILE A CA 1
ATOM 594 C C . ILE A 1 71 ? 11.417 -3.268 -6.263 1.00 92.56 71 ILE A C 1
ATOM 596 O O . ILE A 1 71 ? 11.701 -3.964 -7.234 1.00 92.56 71 ILE A O 1
ATOM 600 N N . ASN A 1 72 ? 11.285 -1.945 -6.349 1.00 94.62 72 ASN A N 1
ATOM 601 C CA . ASN A 1 72 ? 11.419 -1.206 -7.599 1.00 94.62 72 ASN A CA 1
ATOM 602 C C . ASN A 1 72 ? 12.789 -1.426 -8.259 1.00 94.62 72 ASN A C 1
ATOM 604 O O . ASN A 1 72 ? 12.864 -1.739 -9.444 1.00 94.62 72 ASN A O 1
ATOM 608 N N . THR A 1 73 ? 13.872 -1.336 -7.485 1.00 94.00 73 THR A N 1
ATOM 609 C CA . THR A 1 73 ? 15.234 -1.554 -7.995 1.00 94.00 73 THR A CA 1
ATOM 610 C C . THR A 1 73 ? 15.429 -2.985 -8.492 1.00 94.00 73 THR A C 1
ATOM 612 O O . THR A 1 73 ? 16.009 -3.198 -9.556 1.00 9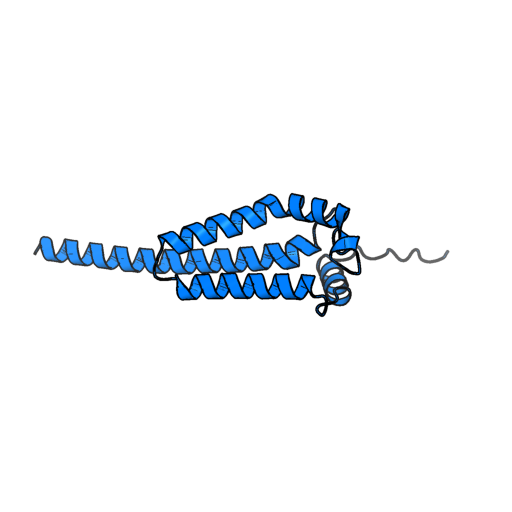4.00 73 THR A O 1
ATOM 615 N N . TYR A 1 74 ? 14.918 -3.969 -7.750 1.00 92.69 74 TYR A N 1
ATOM 616 C CA . TYR A 1 74 ? 14.991 -5.373 -8.138 1.00 92.69 74 TYR A CA 1
ATOM 617 C C . TYR A 1 74 ? 14.206 -5.654 -9.427 1.00 92.69 74 TYR A C 1
ATOM 619 O O . TYR A 1 74 ? 14.709 -6.321 -10.334 1.00 92.69 74 TYR A O 1
ATOM 627 N N . LEU A 1 75 ? 12.994 -5.109 -9.539 1.00 91.44 75 LEU A N 1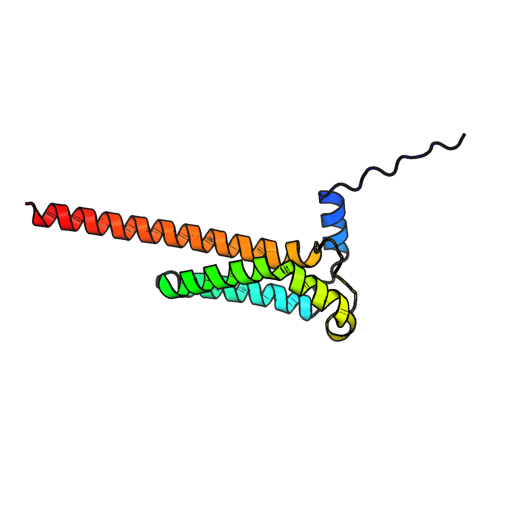
ATOM 628 C CA . LEU A 1 75 ? 12.157 -5.257 -10.725 1.00 91.44 75 LEU A CA 1
ATOM 629 C C . LEU A 1 75 ? 12.756 -4.533 -11.936 1.00 91.44 75 LEU A C 1
ATOM 631 O O . LEU A 1 75 ? 12.757 -5.094 -13.025 1.00 91.44 75 LEU A O 1
ATOM 635 N N . ASN A 1 76 ? 13.380 -3.369 -11.749 1.00 93.19 76 ASN A N 1
ATOM 636 C CA . ASN A 1 76 ? 14.115 -2.669 -12.806 1.00 93.19 76 ASN A CA 1
ATOM 637 C C . ASN A 1 76 ? 15.325 -3.462 -13.338 1.00 93.19 76 ASN A C 1
ATOM 639 O O . ASN A 1 76 ? 15.755 -3.261 -14.466 1.00 93.19 76 ASN A O 1
ATOM 643 N N . GLN A 1 77 ? 15.900 -4.376 -12.556 1.00 92.25 77 GLN A N 1
ATOM 644 C CA . GLN A 1 77 ? 16.985 -5.240 -13.038 1.00 92.25 77 GLN A CA 1
ATOM 645 C C . GLN A 1 77 ? 16.463 -6.485 -13.767 1.00 92.25 77 GLN A C 1
ATOM 647 O O . GLN A 1 77 ? 17.146 -7.009 -14.641 1.00 92.25 77 GLN A O 1
ATOM 652 N N . ASN A 1 78 ? 15.252 -6.946 -13.432 1.00 90.88 78 ASN A N 1
ATOM 653 C CA . ASN A 1 78 ? 14.703 -8.231 -13.885 1.00 90.88 78 ASN A CA 1
ATOM 654 C C . ASN A 1 78 ? 13.417 -8.099 -14.726 1.00 90.88 78 ASN A C 1
ATOM 656 O O . ASN A 1 78 ? 12.739 -9.099 -14.976 1.00 90.88 78 ASN A O 1
ATOM 660 N N . TRP A 1 79 ? 13.069 -6.888 -15.172 1.00 90.88 79 TRP A N 1
ATOM 661 C CA . TRP A 1 79 ? 11.780 -6.570 -15.803 1.00 90.88 79 TRP A CA 1
ATOM 662 C C . TRP A 1 79 ? 11.462 -7.453 -17.011 1.00 90.88 79 TRP A C 1
ATOM 664 O O . TRP A 1 79 ? 10.320 -7.868 -17.171 1.00 90.88 79 TRP A O 1
ATOM 674 N N . GLN A 1 80 ? 12.479 -7.821 -17.797 1.00 91.00 80 GLN A N 1
ATOM 675 C CA . GLN A 1 80 ? 12.349 -8.635 -19.014 1.00 91.00 80 GLN A CA 1
ATOM 676 C C . GLN A 1 80 ? 11.697 -10.001 -18.765 1.00 91.00 80 GLN A C 1
ATOM 678 O O . GLN A 1 80 ? 11.145 -10.599 -19.683 1.00 91.00 80 GLN A O 1
ATOM 683 N N . SER A 1 81 ? 11.772 -10.506 -17.531 1.00 87.25 81 SER A N 1
ATOM 684 C CA . SER A 1 81 ? 11.181 -11.793 -17.159 1.00 87.25 81 SER A CA 1
ATOM 685 C C . SER A 1 81 ? 9.701 -11.703 -16.758 1.00 87.25 81 SER A C 1
ATOM 687 O O . SER A 1 81 ? 9.020 -12.725 -16.741 1.00 87.25 81 SER A O 1
ATOM 689 N N . LEU A 1 82 ? 9.197 -10.502 -16.442 1.00 82.81 82 LEU A N 1
ATOM 690 C CA . LEU A 1 82 ? 7.895 -10.294 -15.791 1.00 82.81 82 LEU A CA 1
ATOM 691 C C . LEU A 1 82 ? 6.927 -9.423 -16.595 1.00 82.81 82 LEU A C 1
ATOM 693 O O . LEU A 1 82 ? 5.721 -9.661 -16.559 1.00 82.81 82 LEU A O 1
ATOM 697 N N . VAL A 1 83 ? 7.443 -8.404 -17.277 1.00 86.69 83 VAL A N 1
ATOM 698 C CA . VAL A 1 83 ? 6.661 -7.362 -17.950 1.00 86.69 83 VAL A CA 1
ATOM 699 C C . VAL A 1 83 ? 7.188 -7.140 -19.360 1.00 86.69 83 VAL A C 1
ATOM 701 O O . VAL A 1 83 ? 8.369 -7.350 -19.639 1.00 86.69 83 VAL A O 1
ATOM 704 N N . LYS A 1 84 ? 6.308 -6.718 -20.272 1.00 86.25 84 LYS A N 1
ATOM 705 C CA . LYS A 1 84 ? 6.690 -6.514 -21.682 1.00 86.25 84 LYS A CA 1
ATOM 706 C C . LYS A 1 84 ? 7.524 -5.251 -21.878 1.00 86.25 84 LYS A C 1
ATOM 708 O O . LYS A 1 84 ? 8.357 -5.200 -22.780 1.00 86.25 84 LYS A O 1
ATOM 713 N N . GLN A 1 85 ? 7.303 -4.250 -21.032 1.00 86.75 85 GLN A N 1
ATOM 714 C CA . GLN A 1 85 ? 8.027 -2.986 -21.028 1.00 86.75 85 GLN A CA 1
ATOM 715 C C . GLN A 1 85 ? 8.520 -2.648 -19.623 1.00 86.75 85 GLN A C 1
ATOM 717 O O . GLN A 1 85 ? 7.930 -3.059 -18.624 1.00 86.75 85 GLN A O 1
ATOM 722 N N . ASN A 1 86 ? 9.628 -1.913 -19.542 1.00 88.00 86 ASN A N 1
ATOM 723 C CA . ASN A 1 86 ? 10.194 -1.543 -18.256 1.00 88.00 86 ASN A CA 1
ATOM 724 C C . ASN A 1 86 ? 9.429 -0.365 -17.644 1.00 88.00 86 ASN A C 1
ATOM 726 O O . ASN A 1 86 ? 9.636 0.784 -18.025 1.00 88.00 86 ASN A O 1
ATOM 730 N N . TYR A 1 87 ? 8.570 -0.667 -16.676 1.00 87.31 87 TYR A N 1
ATOM 731 C CA . TYR A 1 87 ? 7.835 0.332 -15.903 1.00 87.31 87 TYR A CA 1
ATOM 732 C C . TYR A 1 87 ? 8.638 0.925 -14.738 1.00 87.31 87 TYR A C 1
ATOM 734 O O . TYR A 1 87 ? 8.205 1.897 -14.121 1.00 87.31 87 TYR A O 1
ATOM 742 N N . PHE A 1 88 ? 9.769 0.313 -14.388 1.00 90.50 88 PHE A N 1
ATOM 743 C CA . PHE A 1 88 ? 10.506 0.608 -13.167 1.00 90.50 88 PHE A CA 1
ATOM 744 C C . PHE A 1 88 ? 11.627 1.596 -13.458 1.00 90.50 88 PHE A C 1
ATOM 746 O O . PHE A 1 88 ? 12.450 1.399 -14.350 1.00 90.50 88 PHE A O 1
ATOM 753 N N . ASP A 1 89 ? 11.679 2.665 -12.679 1.00 87.25 89 ASP A N 1
ATOM 754 C CA . ASP A 1 89 ? 12.594 3.771 -12.904 1.00 87.25 89 ASP A CA 1
ATOM 755 C C . ASP A 1 89 ? 13.283 4.193 -11.602 1.00 87.25 89 ASP A C 1
ATOM 757 O O . ASP A 1 89 ? 12.956 3.712 -10.521 1.00 87.25 89 ASP A O 1
ATOM 761 N N . LYS A 1 90 ? 14.266 5.096 -11.673 1.00 86.62 90 LYS A N 1
ATOM 762 C CA . LYS A 1 90 ? 14.984 5.541 -10.465 1.00 86.62 90 LYS A CA 1
ATOM 763 C C . LYS A 1 90 ? 14.101 6.331 -9.499 1.00 86.62 90 LYS A C 1
ATOM 765 O O . LYS A 1 90 ? 14.420 6.364 -8.317 1.00 86.62 90 LYS A O 1
ATOM 770 N N . SER A 1 91 ? 13.037 6.976 -9.985 1.00 85.00 91 SER A N 1
ATOM 771 C CA . SER A 1 91 ? 12.112 7.704 -9.112 1.00 85.00 91 SER A CA 1
ATOM 772 C C . SER A 1 91 ? 11.159 6.769 -8.359 1.00 85.00 91 SER A C 1
ATOM 774 O O . SER A 1 91 ? 10.634 7.145 -7.314 1.00 85.00 91 SER A O 1
ATOM 776 N N . GLY A 1 92 ? 10.951 5.546 -8.863 1.00 88.62 92 GLY A N 1
ATOM 777 C CA . GLY A 1 92 ? 10.026 4.578 -8.286 1.00 88.62 92 GLY A CA 1
ATOM 778 C C . GLY A 1 92 ? 8.562 4.980 -8.451 1.00 88.62 92 GLY A C 1
ATOM 779 O O . GLY A 1 92 ? 7.714 4.491 -7.700 1.00 88.62 92 GLY A O 1
ATOM 780 N N . LEU A 1 93 ? 8.250 5.859 -9.412 1.00 89.50 93 LEU A N 1
ATOM 781 C CA . LEU A 1 93 ? 6.914 6.428 -9.596 1.00 89.50 93 LEU A CA 1
ATOM 782 C C . LEU A 1 93 ? 5.871 5.331 -9.830 1.00 89.50 93 LEU A C 1
ATOM 784 O O . LEU A 1 93 ? 4.817 5.345 -9.192 1.00 89.50 93 LEU A O 1
ATOM 788 N N . PHE A 1 94 ? 6.190 4.337 -10.668 1.00 90.88 94 PHE A N 1
ATOM 789 C CA . PHE A 1 94 ? 5.284 3.223 -10.949 1.00 90.88 94 PHE A CA 1
ATOM 790 C C . P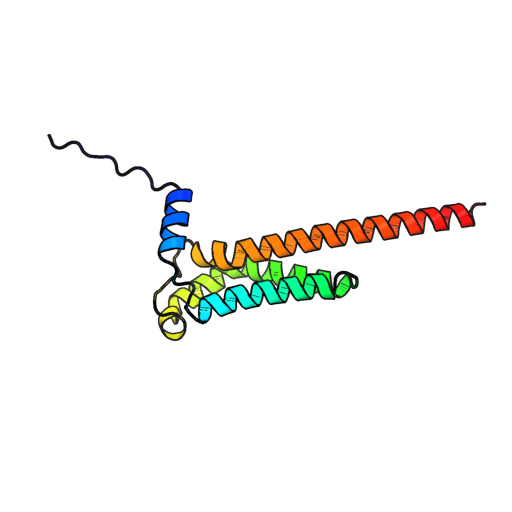HE A 1 94 ? 4.900 2.473 -9.675 1.00 90.88 94 PHE A C 1
ATOM 792 O O . PHE A 1 94 ? 3.719 2.322 -9.370 1.00 90.88 94 PHE A O 1
ATOM 799 N N . VAL A 1 95 ? 5.892 2.021 -8.907 1.00 92.00 95 VAL A N 1
ATOM 800 C CA . VAL A 1 95 ? 5.659 1.196 -7.716 1.00 92.00 95 VAL A CA 1
ATOM 801 C C . VAL A 1 95 ? 4.996 2.027 -6.611 1.00 92.00 95 VAL A C 1
ATOM 803 O O . VAL A 1 95 ? 4.105 1.537 -5.919 1.00 92.00 95 VAL A O 1
ATOM 806 N N . CYS A 1 96 ? 5.350 3.309 -6.490 1.00 92.19 96 CYS A N 1
ATOM 807 C CA . CYS A 1 96 ? 4.696 4.245 -5.579 1.00 92.19 96 CYS A CA 1
ATOM 808 C C . CYS A 1 96 ? 3.195 4.381 -5.875 1.00 92.19 96 CYS A C 1
ATOM 810 O O . CYS A 1 96 ? 2.377 4.197 -4.974 1.00 92.19 96 CYS A O 1
ATOM 812 N N . ILE A 1 97 ? 2.816 4.636 -7.131 1.00 91.00 97 ILE A N 1
ATOM 813 C CA . ILE A 1 97 ? 1.408 4.826 -7.504 1.00 91.00 97 ILE A CA 1
ATOM 814 C C . ILE A 1 97 ? 0.648 3.498 -7.475 1.00 91.00 97 ILE A C 1
ATOM 816 O O . ILE A 1 97 ? -0.441 3.429 -6.912 1.00 91.00 97 ILE A O 1
ATOM 820 N N . MET A 1 98 ? 1.210 2.441 -8.065 1.00 92.19 98 MET A N 1
ATOM 821 C CA . MET A 1 98 ? 0.507 1.169 -8.257 1.00 92.19 98 MET A CA 1
ATOM 822 C C . MET A 1 98 ? 0.454 0.307 -6.999 1.00 92.19 98 MET A C 1
ATOM 824 O O . MET A 1 98 ? -0.496 -0.451 -6.829 1.00 92.19 98 MET A O 1
ATOM 828 N N . ILE A 1 99 ? 1.448 0.396 -6.112 1.00 93.25 99 ILE A N 1
ATOM 829 C CA . ILE A 1 99 ? 1.514 -0.411 -4.884 1.00 93.25 99 ILE A CA 1
ATOM 830 C C . ILE A 1 99 ? 1.409 0.482 -3.648 1.00 93.25 99 ILE A C 1
ATOM 832 O O . ILE A 1 99 ? 0.542 0.252 -2.807 1.00 93.25 99 ILE A O 1
ATOM 836 N N . GLY A 1 100 ? 2.235 1.525 -3.555 1.00 94.69 100 GLY A N 1
ATOM 837 C CA . GLY A 1 100 ? 2.316 2.388 -2.374 1.00 94.69 100 GLY A CA 1
ATOM 838 C C . GLY A 1 100 ? 0.992 3.069 -2.015 1.00 94.69 100 GLY A C 1
ATOM 839 O O . GLY A 1 100 ? 0.498 2.893 -0.901 1.00 94.69 100 GLY A O 1
ATOM 840 N N . ILE A 1 101 ? 0.389 3.811 -2.951 1.00 93.50 101 ILE A N 1
ATOM 841 C CA . ILE A 1 101 ? -0.852 4.562 -2.697 1.00 93.50 101 ILE A CA 1
ATOM 842 C C . ILE A 1 101 ? -1.991 3.627 -2.243 1.00 93.50 101 ILE A C 1
ATOM 844 O O . ILE A 1 101 ? -2.552 3.879 -1.173 1.00 93.50 101 ILE A O 1
ATOM 848 N N . PRO A 1 102 ? -2.325 2.523 -2.945 1.00 94.44 102 PRO A N 1
ATOM 849 C CA . PRO A 1 102 ? -3.362 1.605 -2.473 1.00 94.44 102 PRO A CA 1
ATOM 850 C C . PRO A 1 102 ? -3.031 0.935 -1.131 1.00 94.44 102 PRO A C 1
ATOM 852 O O . PRO A 1 102 ? -3.919 0.785 -0.287 1.00 94.44 102 PRO A O 1
ATOM 855 N N . CYS A 1 103 ? -1.766 0.577 -0.879 1.00 95.62 103 CYS A N 1
ATOM 856 C CA . CYS A 1 103 ? -1.342 0.044 0.419 1.00 95.62 103 CYS A CA 1
ATOM 857 C C . CYS A 1 103 ? -1.568 1.057 1.553 1.00 95.62 103 CYS A C 1
ATOM 859 O O . CYS A 1 103 ? -2.047 0.678 2.627 1.00 95.62 103 CYS A O 1
ATOM 861 N N . LEU A 1 104 ? -1.288 2.344 1.321 1.00 95.62 104 LEU A N 1
ATOM 862 C CA . LEU A 1 104 ? -1.559 3.415 2.283 1.00 95.62 104 LEU A CA 1
ATOM 863 C C . LEU A 1 104 ? -3.060 3.621 2.499 1.00 95.62 104 LEU A C 1
ATOM 865 O O . LEU A 1 104 ? -3.487 3.736 3.644 1.00 95.62 104 LEU A O 1
ATOM 869 N N . VAL A 1 105 ? -3.875 3.587 1.442 1.00 96.56 105 VAL A N 1
ATOM 870 C CA . VAL A 1 105 ? -5.342 3.673 1.556 1.00 96.56 105 VAL A CA 1
ATOM 871 C C . VAL A 1 105 ? -5.896 2.526 2.409 1.00 96.56 105 VAL A C 1
ATOM 873 O O . VAL A 1 105 ? -6.665 2.765 3.344 1.00 96.56 105 VAL A O 1
ATOM 876 N N . ASN A 1 106 ? -5.457 1.289 2.157 1.00 95.94 106 ASN A N 1
ATOM 877 C CA . ASN A 1 106 ? -5.825 0.130 2.976 1.00 95.94 106 ASN A CA 1
ATOM 878 C C . ASN A 1 106 ? -5.359 0.286 4.434 1.00 95.94 106 ASN A C 1
ATOM 880 O O . ASN A 1 106 ? -6.094 -0.038 5.368 1.00 95.94 106 ASN A O 1
ATOM 884 N N . SER A 1 107 ? -4.166 0.843 4.643 1.00 96.38 107 SER A N 1
ATOM 885 C CA . SER A 1 107 ? -3.633 1.130 5.979 1.00 96.38 107 SER A CA 1
ATOM 886 C C . SER A 1 107 ? -4.469 2.184 6.717 1.00 96.38 107 SER A C 1
ATOM 888 O O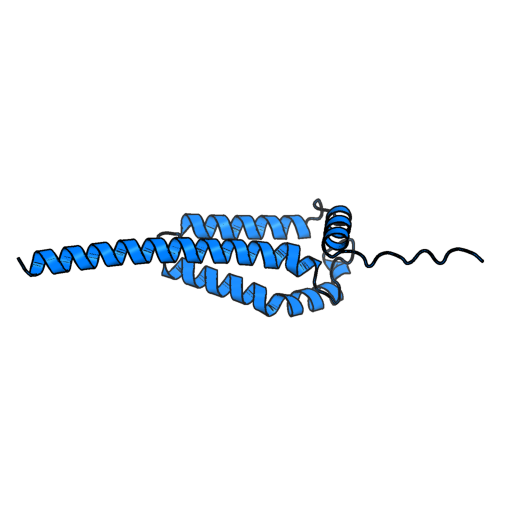 . SER A 1 107 ? -4.801 1.996 7.888 1.00 96.38 107 SER A O 1
ATOM 890 N N . CYS A 1 108 ? -4.895 3.253 6.040 1.00 96.88 108 CYS A N 1
ATOM 891 C CA . CYS A 1 108 ? -5.805 4.256 6.596 1.00 96.88 108 CYS A CA 1
ATOM 892 C C . CYS A 1 108 ? -7.155 3.643 6.989 1.00 96.88 108 CYS A C 1
ATOM 894 O O . CYS A 1 108 ? -7.663 3.924 8.076 1.00 96.88 108 CYS A O 1
ATOM 896 N N . LEU A 1 109 ? -7.716 2.764 6.153 1.00 95.81 109 LEU A N 1
ATOM 897 C CA . LEU A 1 109 ? -8.952 2.046 6.468 1.00 95.81 109 LEU A CA 1
ATOM 898 C C . LEU A 1 109 ? -8.814 1.211 7.750 1.00 95.81 109 LEU A C 1
ATOM 900 O O . LEU A 1 109 ? -9.693 1.252 8.613 1.00 95.81 109 LEU A O 1
ATOM 904 N N . ILE A 1 110 ? -7.699 0.492 7.908 1.00 96.38 110 ILE A N 1
ATOM 905 C CA . ILE A 1 110 ? -7.409 -0.277 9.125 1.00 96.38 110 ILE A CA 1
ATOM 906 C C . ILE A 1 110 ? -7.367 0.632 10.360 1.00 96.38 110 ILE A C 1
ATOM 908 O O . ILE A 1 110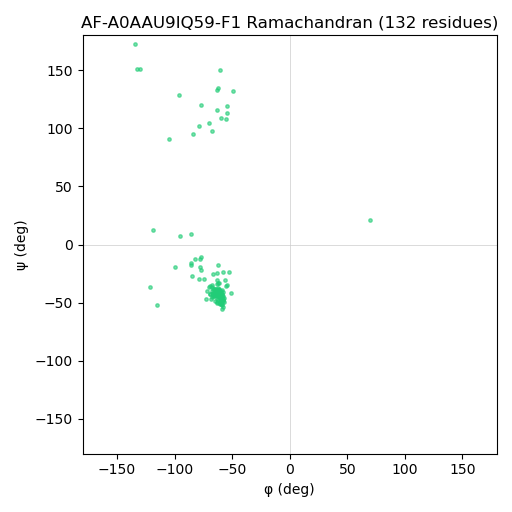 ? -7.942 0.282 11.397 1.00 96.38 110 ILE A O 1
ATOM 912 N N . VAL A 1 111 ? -6.725 1.798 10.262 1.00 96.75 111 VAL A N 1
ATOM 913 C CA . VAL A 1 111 ? -6.656 2.766 11.368 1.00 96.75 111 VAL A CA 1
ATOM 914 C C . VAL A 1 111 ? -8.058 3.221 11.774 1.00 96.75 111 VAL A C 1
ATOM 916 O O . VAL A 1 111 ? -8.387 3.177 12.959 1.00 96.75 111 VAL A O 1
ATOM 919 N N . VAL A 1 112 ? -8.917 3.572 10.811 1.00 96.19 112 VAL A N 1
ATOM 920 C CA . VAL A 1 112 ? -10.310 3.969 11.085 1.00 96.19 112 VAL A CA 1
ATOM 921 C C . VAL A 1 112 ? -11.076 2.846 11.791 1.00 96.19 112 VAL A C 1
ATOM 923 O O . VAL A 1 112 ? -11.681 3.081 12.838 1.00 96.19 112 VAL A O 1
ATOM 926 N N . ILE A 1 113 ? -11.002 1.612 11.278 1.00 94.00 113 ILE A N 1
ATOM 927 C CA . ILE A 1 113 ? -11.653 0.440 11.891 1.00 94.00 113 ILE A CA 1
ATOM 928 C C . ILE A 1 113 ? -11.168 0.237 13.334 1.00 94.00 113 ILE A C 1
ATOM 930 O O . ILE A 1 113 ? -11.974 0.006 14.240 1.00 94.00 113 ILE A O 1
ATOM 934 N N . SER A 1 114 ? -9.860 0.354 13.560 1.00 94.12 114 SER A N 1
ATOM 935 C CA . SER A 1 114 ? -9.236 0.139 14.870 1.00 94.12 114 SER A CA 1
ATOM 936 C C . SER A 1 114 ? -9.637 1.210 15.886 1.00 94.12 114 SER A C 1
ATOM 938 O O . SER A 1 114 ? -9.932 0.884 17.040 1.00 94.12 114 SER A O 1
ATOM 940 N N . ILE A 1 115 ? -9.719 2.476 15.464 1.00 95.31 115 ILE A N 1
ATOM 941 C CA . ILE A 1 115 ? -10.192 3.584 16.306 1.00 95.31 115 ILE A CA 1
ATOM 942 C C . ILE A 1 115 ? -11.650 3.356 16.705 1.00 95.31 115 ILE A C 1
ATOM 944 O O . ILE A 1 115 ? -11.965 3.378 17.896 1.00 95.31 115 ILE A O 1
ATOM 948 N N . CYS A 1 116 ? -12.530 3.070 15.740 1.00 93.25 116 CYS A N 1
ATOM 949 C CA . CYS A 1 116 ? -13.940 2.799 16.017 1.00 93.25 116 CYS A CA 1
ATOM 950 C C . CYS A 1 116 ? -14.106 1.631 16.997 1.00 93.25 116 CYS A C 1
ATOM 952 O O . CYS A 1 116 ? -14.837 1.753 17.979 1.00 93.25 116 CYS A O 1
ATOM 954 N N . SER A 1 117 ? -13.378 0.530 16.781 1.00 91.06 117 SER A N 1
ATOM 955 C CA . SER A 1 117 ? -13.409 -0.629 17.678 1.00 91.06 117 SER A CA 1
ATOM 956 C C . SER A 1 117 ? -12.946 -0.282 19.094 1.00 91.06 117 SER A C 1
ATOM 958 O O . SER A 1 117 ? -13.536 -0.757 20.062 1.00 91.06 117 SER A O 1
ATOM 960 N N . THR A 1 118 ? -11.906 0.542 19.233 1.00 91.38 118 THR A N 1
ATOM 961 C CA . THR A 1 118 ? -11.359 0.930 20.541 1.00 91.38 118 THR A CA 1
ATOM 962 C C . THR A 1 118 ? -12.333 1.824 21.303 1.00 91.38 118 THR A C 1
ATOM 964 O O . THR A 1 118 ? -12.565 1.607 22.492 1.00 91.38 118 THR A O 1
ATOM 967 N N . ILE A 1 119 ? -12.959 2.786 20.617 1.00 93.12 119 ILE A N 1
ATOM 968 C CA . ILE A 1 119 ? -13.982 3.657 21.205 1.00 93.12 119 ILE A CA 1
ATOM 969 C C . ILE A 1 119 ? -15.154 2.818 21.722 1.00 93.12 119 ILE A C 1
ATOM 971 O O . ILE A 1 119 ? -15.566 2.994 22.869 1.00 93.12 119 ILE A O 1
ATOM 975 N N . SER A 1 120 ? -15.660 1.871 20.923 1.00 90.38 120 SER A N 1
ATOM 976 C CA . SER A 1 120 ? -16.756 0.993 21.347 1.00 90.38 120 SER A CA 1
ATOM 977 C C . SER A 1 120 ? -16.406 0.217 22.620 1.00 90.38 120 SER A C 1
ATOM 979 O O . SER A 1 120 ? -17.153 0.298 23.596 1.00 90.38 120 SER A O 1
ATOM 981 N N . SER A 1 121 ? -15.238 -0.430 22.666 1.00 89.69 121 SER A N 1
ATOM 982 C CA . SER A 1 121 ? -14.789 -1.171 23.852 1.00 89.69 121 SER A CA 1
ATOM 983 C C . SER A 1 121 ? -14.652 -0.273 25.086 1.00 89.69 121 SER A C 1
ATOM 985 O O . SER A 1 121 ? -15.116 -0.627 26.167 1.00 89.69 121 SER A O 1
ATOM 987 N N . LEU A 1 122 ? -14.069 0.924 24.945 1.00 92.06 122 LEU A N 1
ATOM 988 C CA . LEU A 1 122 ? -13.927 1.875 26.054 1.00 92.06 122 LEU A CA 1
ATOM 989 C C . LEU A 1 122 ? -15.284 2.306 26.623 1.00 92.06 122 LEU A C 1
ATOM 991 O O . LEU A 1 122 ? -15.447 2.358 27.843 1.00 92.06 122 LEU A O 1
ATOM 995 N N . THR A 1 123 ? -16.272 2.580 25.765 1.00 93.19 123 THR A N 1
ATOM 996 C CA . THR A 1 123 ? -17.616 2.957 26.234 1.00 93.19 123 THR A CA 1
ATOM 997 C C . THR A 1 123 ? -18.296 1.838 27.022 1.00 93.19 123 THR A C 1
ATOM 999 O O . THR A 1 123 ? -19.002 2.118 27.992 1.00 93.19 123 THR A O 1
ATOM 1002 N N . GLU A 1 124 ? -18.059 0.577 26.659 1.00 92.25 124 GLU A N 1
ATOM 1003 C CA . GLU A 1 124 ? -18.559 -0.583 27.396 1.00 92.25 124 GLU A CA 1
ATOM 1004 C C . GLU A 1 124 ? -17.881 -0.709 28.767 1.00 92.25 124 GLU A C 1
ATOM 1006 O O . GLU A 1 124 ? -18.567 -0.794 29.787 1.00 92.25 124 GLU A O 1
ATOM 1011 N N . PHE A 1 125 ? -16.550 -0.589 28.828 1.00 91.94 125 PHE A N 1
ATOM 1012 C CA . PHE A 1 125 ? -15.813 -0.591 30.097 1.00 91.94 125 PHE A CA 1
ATOM 1013 C C . PHE A 1 125 ? -16.266 0.522 31.053 1.00 91.94 125 PHE A C 1
ATOM 1015 O O . PHE A 1 125 ? -16.410 0.286 32.256 1.00 91.94 125 PHE A O 1
ATOM 1022 N N . VAL A 1 126 ? -16.527 1.729 30.538 1.00 93.88 126 VAL A N 1
ATOM 1023 C CA . VAL A 1 126 ? -17.031 2.854 31.343 1.00 93.88 126 VAL A CA 1
ATOM 1024 C C . VAL A 1 126 ? -18.419 2.549 31.918 1.00 93.88 126 VAL A C 1
ATOM 1026 O O . VAL A 1 126 ? -18.655 2.811 33.101 1.00 93.88 126 VAL A O 1
ATOM 1029 N N . LYS A 1 127 ? -19.324 1.949 31.131 1.00 92.00 127 LYS A N 1
ATOM 1030 C CA . LYS A 1 127 ? -20.663 1.543 31.597 1.00 92.00 127 LYS A CA 1
ATOM 1031 C C . LYS A 1 127 ? -20.587 0.484 32.698 1.00 92.00 127 LYS A C 1
ATOM 1033 O O . LYS A 1 127 ? -21.215 0.652 33.741 1.00 92.00 127 LYS A O 1
ATOM 1038 N N . LEU A 1 128 ? -19.765 -0.549 32.507 1.00 93.19 128 LEU A N 1
ATOM 1039 C CA . LEU A 1 128 ? -19.568 -1.618 33.493 1.00 93.19 128 LEU A CA 1
ATOM 1040 C C . LEU A 1 128 ? -18.995 -1.085 34.814 1.00 93.19 128 LEU A C 1
ATOM 1042 O O . LEU A 1 128 ? -19.390 -1.523 35.894 1.00 93.19 128 LEU A O 1
ATOM 1046 N N . LYS A 1 129 ? -18.082 -0.108 34.750 1.00 91.38 129 LYS A N 1
ATOM 1047 C CA . LYS A 1 129 ? -17.520 0.530 35.948 1.00 91.38 129 LYS A CA 1
ATOM 1048 C C . LYS A 1 129 ? -18.557 1.363 36.706 1.00 91.38 129 LYS A C 1
ATOM 1050 O O . LYS A 1 129 ? -18.498 1.405 37.931 1.00 91.38 129 LYS A O 1
ATOM 1055 N N . LYS A 1 130 ? -19.497 2.007 36.002 1.00 90.88 130 LYS A N 1
ATOM 1056 C CA . LYS A 1 130 ? -20.599 2.749 36.631 1.00 90.88 130 LYS A CA 1
ATOM 1057 C C . LYS A 1 130 ? -21.563 1.805 37.360 1.00 90.88 130 LYS A C 1
ATOM 1059 O O . LYS A 1 130 ? -21.852 2.050 38.520 1.00 90.88 130 LYS A O 1
ATOM 1064 N N . GLN A 1 131 ? -21.948 0.694 36.729 1.00 86.88 131 GLN A N 1
ATOM 1065 C CA . GLN A 1 131 ? -22.842 -0.312 37.326 1.00 86.88 131 GLN A CA 1
ATOM 1066 C C . GLN A 1 131 ? -22.264 -1.006 38.565 1.00 86.88 131 GLN A C 1
ATOM 1068 O O . GLN A 1 131 ? -23.016 -1.388 39.442 1.00 86.88 131 GLN A O 1
ATOM 1073 N N . LYS A 1 132 ? -20.938 -1.177 38.658 1.00 84.62 132 LYS A N 1
ATOM 1074 C CA . LYS A 1 132 ? -20.292 -1.735 39.863 1.00 84.62 132 LYS A CA 1
ATOM 1075 C C . LYS A 1 132 ? -20.180 -0.744 41.031 1.00 84.62 132 LYS A C 1
ATOM 1077 O O . LYS A 1 132 ? -19.728 -1.142 42.101 1.00 84.62 132 LYS A O 1
ATOM 1082 N N . LYS A 1 133 ? -20.453 0.545 40.799 1.00 78.56 133 LYS A N 1
ATOM 1083 C CA . LYS A 1 133 ? -20.348 1.610 41.809 1.00 78.56 133 LYS A CA 1
ATOM 1084 C C . LYS A 1 133 ? -21.712 1.985 42.410 1.00 78.56 133 LYS A C 1
ATOM 1086 O O . LYS A 1 133 ? -21.728 2.613 43.465 1.00 78.56 133 LYS A O 1
ATOM 1091 N N . GLU A 1 134 ? -22.799 1.641 41.724 1.00 64.38 134 GLU A N 1
ATOM 1092 C CA . GLU A 1 134 ? -24.186 1.691 42.213 1.00 64.38 134 GLU A CA 1
ATOM 1093 C C . GLU A 1 134 ? -24.520 0.391 42.959 1.00 64.38 134 GLU A C 1
ATOM 1095 O O . GLU A 1 134 ? -25.254 0.482 43.966 1.00 64.38 134 GLU A O 1
#

Solvent-accessible surface area (backbone atoms only — not comparable to full-atom values): 7772 Å² total; per-residue (Å²): 131,82,80,80,75,75,77,70,79,78,44,72,66,57,53,50,52,55,46,62,69,70,55,65,70,83,40,69,60,52,44,48,49,54,50,50,54,52,49,53,51,50,50,48,66,74,38,65,87,41,63,69,61,47,50,51,52,41,55,50,40,51,49,52,53,68,45,39,66,59,52,30,55,53,44,51,76,49,27,86,83,68,42,98,63,81,69,48,52,96,83,31,60,51,52,41,58,71,47,34,50,57,39,48,53,54,43,52,51,51,51,53,53,50,51,55,54,49,53,55,54,50,56,50,54,53,52,57,55,52,64,75,71,110

Mean predicted aligned error: 7.13 Å

Foldseek 3Di:
DPPPPPPPPCDPVNVVVVLVVPDDCPFPLLVVLVVVLVVLLVVCVVCLVPLVVLVVSLVVLVVCLVCLQVVLVVCQVVVVVRHPDNSRDNVSVSSCVSRVVSSVVSNVVSVVSVVVVVVVVVVVVVVVVVVVVD

Organism: NCBI:txid1481888